Protein AF-A0A4S4CFG0-F1 (afdb_monomer_lite)

Sequence (72 aa):
MTETLHVRWKPGTLDTLLVTSPHGTLEWNVLIFERIFGRAAMADLYLRGRAQVVRDALPQQTFTPNLPRRVA

Structure (mmCIF, N/CA/C/O backbone):
data_AF-A0A4S4CFG0-F1
#
_entry.id   AF-A0A4S4CFG0-F1
#
loop_
_atom_site.group_PDB
_atom_site.id
_atom_site.type_symbol
_atom_site.label_atom_id
_atom_site.label_alt_id
_atom_site.label_comp_id
_atom_site.label_asym_id
_atom_site.label_entity_id
_atom_site.label_seq_id
_atom_site.pdbx_PDB_ins_code
_atom_site.Cartn_x
_atom_site.Cartn_y
_atom_site.Cartn_z
_atom_site.occupancy
_atom_site.B_iso_or_equiv
_atom_site.auth_seq_id
_atom_site.auth_comp_id
_atom_site.auth_asym_id
_atom_site.auth_atom_id
_atom_site.pdbx_PDB_model_num
ATOM 1 N N . MET A 1 1 ? 14.511 1.437 -15.090 1.00 77.44 1 MET A N 1
ATOM 2 C CA . MET A 1 1 ? 14.934 0.810 -13.816 1.00 77.44 1 MET A CA 1
ATOM 3 C C . MET A 1 1 ? 13.677 0.531 -13.022 1.00 77.44 1 MET A C 1
ATOM 5 O O . MET A 1 1 ? 12.787 1.364 -13.070 1.00 77.44 1 MET A O 1
ATOM 9 N N . THR A 1 2 ? 13.577 -0.606 -12.342 1.00 86.69 2 THR A N 1
ATOM 10 C CA . THR A 1 2 ? 12.441 -0.932 -11.465 1.00 86.69 2 THR A CA 1
ATOM 11 C C . THR A 1 2 ? 12.846 -0.766 -10.008 1.00 86.69 2 THR A C 1
ATOM 13 O O . THR A 1 2 ? 13.995 -1.035 -9.660 1.00 86.69 2 THR A O 1
ATOM 16 N N . GLU A 1 3 ? 11.910 -0.373 -9.152 1.00 91.12 3 GLU A N 1
ATOM 17 C CA . GLU A 1 3 ? 12.112 -0.315 -7.706 1.00 91.12 3 GLU A CA 1
ATOM 18 C C . GLU A 1 3 ? 11.005 -1.057 -6.952 1.00 91.12 3 GLU A C 1
ATOM 20 O O . GLU A 1 3 ? 9.854 -1.121 -7.394 1.00 91.12 3 GLU A O 1
ATOM 25 N N . THR A 1 4 ? 11.372 -1.616 -5.800 1.00 94.19 4 THR A N 1
ATOM 26 C CA . THR A 1 4 ? 10.444 -2.286 -4.887 1.00 94.19 4 THR A CA 1
ATOM 27 C C . THR A 1 4 ? 9.963 -1.295 -3.840 1.00 94.19 4 THR A C 1
ATOM 29 O O . THR A 1 4 ? 10.761 -0.627 -3.182 1.00 94.19 4 THR A O 1
ATOM 32 N N . LEU A 1 5 ? 8.649 -1.231 -3.661 1.00 94.81 5 LEU A N 1
ATOM 33 C CA . LEU A 1 5 ? 7.989 -0.418 -2.655 1.00 94.81 5 LEU A CA 1
ATOM 34 C C . LEU A 1 5 ? 7.463 -1.303 -1.530 1.00 94.81 5 LEU A C 1
ATOM 36 O O . LEU A 1 5 ? 6.802 -2.316 -1.770 1.00 94.81 5 LEU A O 1
ATOM 40 N N . HIS A 1 6 ? 7.714 -0.880 -0.297 1.00 96.56 6 HIS A N 1
ATOM 41 C CA . HIS A 1 6 ? 7.164 -1.490 0.906 1.00 96.56 6 HIS A CA 1
ATOM 42 C C . HIS A 1 6 ? 5.972 -0.672 1.386 1.00 96.56 6 HIS A C 1
ATOM 44 O O . HIS A 1 6 ? 6.109 0.513 1.679 1.00 96.56 6 HIS A O 1
ATOM 50 N N . VAL A 1 7 ? 4.808 -1.304 1.483 1.00 97.06 7 VAL A N 1
ATOM 51 C CA . VAL A 1 7 ? 3.545 -0.626 1.781 1.00 97.06 7 VAL A CA 1
ATOM 52 C C . VAL A 1 7 ? 2.976 -1.149 3.088 1.00 97.06 7 VAL A C 1
ATOM 54 O O . VAL A 1 7 ? 2.948 -2.359 3.314 1.00 97.06 7 VAL A O 1
ATOM 57 N N . ARG A 1 8 ? 2.508 -0.243 3.945 1.00 96.94 8 ARG A N 1
ATOM 58 C CA . ARG A 1 8 ? 1.798 -0.560 5.192 1.00 96.94 8 ARG A CA 1
ATOM 59 C C . ARG A 1 8 ? 0.774 0.517 5.523 1.00 96.94 8 ARG A C 1
ATOM 61 O O . ARG A 1 8 ? 0.884 1.643 5.049 1.00 96.94 8 ARG A O 1
ATOM 68 N N . TRP A 1 9 ? -0.166 0.203 6.402 1.00 97.12 9 TRP A N 1
ATOM 69 C CA . TRP A 1 9 ? -1.107 1.190 6.931 1.00 97.12 9 TRP A CA 1
ATOM 70 C C . TRP A 1 9 ? -0.406 2.250 7.785 1.00 97.12 9 TRP A C 1
ATOM 72 O O . TRP A 1 9 ? 0.495 1.934 8.576 1.00 97.12 9 TRP A O 1
ATOM 82 N N . LYS A 1 10 ? -0.836 3.510 7.653 1.00 96.88 10 LYS A N 1
ATOM 83 C CA . LYS A 1 10 ? -0.493 4.565 8.608 1.00 96.88 10 LYS A CA 1
ATOM 84 C C . LYS A 1 10 ? -1.377 4.397 9.856 1.00 96.88 10 LYS A C 1
ATOM 86 O O . LYS A 1 10 ? -2.603 4.446 9.733 1.00 96.88 10 LYS A O 1
ATOM 91 N N . PRO A 1 11 ? -0.797 4.195 11.054 1.00 95.19 11 PRO A N 1
ATOM 92 C CA . PRO A 1 11 ? -1.577 4.046 12.280 1.00 95.19 11 PRO A CA 1
ATOM 93 C C . PRO A 1 11 ? -2.496 5.246 12.527 1.00 95.19 11 PRO A C 1
ATOM 95 O O . PRO A 1 11 ? -2.104 6.386 12.285 1.00 95.19 11 PRO A O 1
ATOM 98 N N . GLY A 1 12 ? -3.707 4.983 13.021 1.00 94.38 12 GLY A N 1
ATOM 99 C CA . GLY A 1 12 ? -4.695 6.027 13.312 1.00 94.38 12 GLY A CA 1
ATOM 100 C C . GLY A 1 12 ? -5.400 6.605 12.081 1.00 94.38 12 GLY A C 1
ATOM 101 O O . GLY A 1 12 ? -6.113 7.594 12.207 1.00 94.38 12 GLY A O 1
ATOM 102 N N . THR A 1 13 ? -5.223 6.000 10.903 1.00 94.25 13 THR A N 1
ATOM 103 C CA . THR A 1 13 ? -5.926 6.384 9.671 1.00 94.25 13 THR A CA 1
ATOM 104 C C . THR A 1 13 ? -6.625 5.177 9.056 1.00 94.25 13 THR A C 1
ATOM 106 O O . THR A 1 13 ? -6.210 4.039 9.281 1.00 94.25 13 THR A O 1
ATOM 109 N N . LEU A 1 14 ? -7.689 5.424 8.290 1.00 91.06 14 LEU A N 1
ATOM 110 C CA . LEU A 1 14 ? -8.462 4.372 7.616 1.00 91.06 14 LEU A CA 1
ATOM 111 C C . LEU A 1 14 ? -8.117 4.240 6.128 1.00 91.06 14 LEU A C 1
ATOM 113 O O . LEU A 1 14 ? -8.423 3.224 5.512 1.00 91.06 14 LEU A O 1
ATOM 117 N N . ASP A 1 15 ? -7.486 5.258 5.549 1.00 95.44 15 ASP A N 1
ATOM 118 C CA . ASP A 1 15 ? -7.327 5.414 4.104 1.00 95.44 15 ASP A CA 1
ATOM 119 C C . ASP A 1 15 ? -5.901 5.801 3.687 1.00 95.44 15 ASP A C 1
ATOM 121 O O . ASP A 1 15 ? -5.646 5.988 2.498 1.00 95.44 15 ASP A O 1
ATOM 125 N N . THR A 1 16 ? -4.970 5.931 4.636 1.00 97.31 16 THR A N 1
ATOM 126 C CA . THR A 1 16 ? -3.606 6.389 4.359 1.00 97.31 16 THR A CA 1
ATOM 127 C C . THR A 1 16 ? -2.596 5.255 4.506 1.00 97.31 16 THR A C 1
ATOM 129 O O . THR A 1 16 ? -2.564 4.515 5.494 1.00 97.31 16 THR A O 1
ATOM 132 N N . LEU A 1 17 ? -1.727 5.140 3.507 1.00 97.56 17 LEU A N 1
ATOM 133 C CA . LEU A 1 17 ? -0.659 4.158 3.412 1.00 97.56 17 LEU A CA 1
ATOM 134 C C . LEU A 1 17 ? 0.697 4.843 3.507 1.00 97.56 17 LEU A C 1
ATOM 136 O O . LEU A 1 17 ? 0.922 5.886 2.899 1.00 97.56 17 LEU A O 1
ATOM 140 N N . LEU A 1 18 ? 1.617 4.216 4.229 1.00 97.50 18 LEU A N 1
ATOM 141 C CA . LEU A 1 18 ? 3.033 4.551 4.209 1.00 97.50 18 LEU A CA 1
ATOM 142 C C . LEU A 1 18 ? 3.713 3.676 3.163 1.00 97.50 18 LEU A C 1
ATOM 144 O O . LEU A 1 18 ? 3.730 2.449 3.289 1.00 97.50 18 LEU A O 1
ATOM 148 N N . VAL A 1 19 ? 4.259 4.325 2.139 1.00 95.69 19 VAL A N 1
ATOM 149 C CA . VAL A 1 19 ? 4.945 3.700 1.009 1.00 95.69 19 VAL A CA 1
ATOM 150 C C . VAL A 1 19 ? 6.424 4.047 1.096 1.00 95.69 19 VAL A C 1
ATOM 152 O O . VAL A 1 19 ? 6.824 5.183 0.848 1.00 95.69 19 VAL A O 1
ATOM 155 N N . THR A 1 20 ? 7.242 3.071 1.469 1.00 95.69 20 THR A N 1
ATOM 156 C CA . THR A 1 20 ? 8.693 3.216 1.576 1.00 95.69 20 THR A CA 1
ATOM 157 C C . THR A 1 20 ? 9.363 2.725 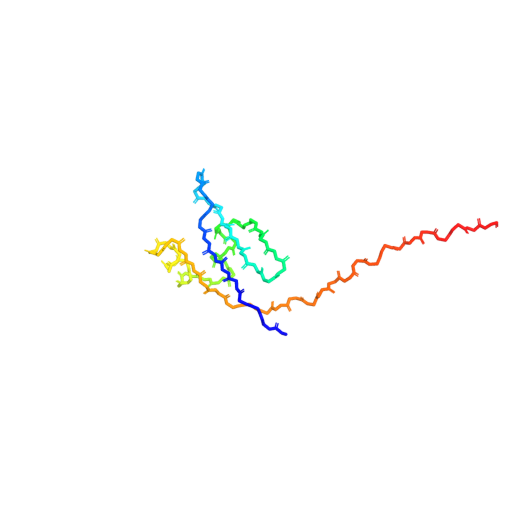0.298 1.00 95.69 20 THR A C 1
ATOM 159 O O . THR A 1 20 ? 9.222 1.565 -0.088 1.00 95.69 20 THR A O 1
ATOM 162 N N . SER A 1 21 ? 10.104 3.627 -0.336 1.00 92.75 21 SER A N 1
ATOM 163 C CA . SER A 1 21 ? 10.992 3.389 -1.476 1.00 92.75 21 SER A CA 1
ATOM 164 C C . SER A 1 21 ? 12.458 3.538 -1.038 1.00 92.75 21 SER A C 1
ATOM 166 O O . SER A 1 21 ? 12.712 4.095 0.038 1.00 92.75 21 SER A O 1
ATOM 168 N N . PRO A 1 22 ? 13.441 3.142 -1.867 1.00 90.69 22 PRO A N 1
ATOM 169 C CA . PRO A 1 22 ? 14.856 3.442 -1.621 1.00 90.69 22 PRO A CA 1
ATOM 170 C C . PRO A 1 22 ? 15.160 4.940 -1.445 1.00 90.69 22 PRO A C 1
ATOM 172 O O . PRO A 1 22 ? 16.166 5.301 -0.843 1.00 90.69 22 PRO A O 1
ATOM 175 N N . HIS A 1 23 ? 14.290 5.815 -1.952 1.00 89.00 23 HIS A N 1
ATOM 176 C CA . HIS A 1 23 ? 14.455 7.268 -1.923 1.00 89.00 23 HIS A CA 1
ATOM 177 C C . HIS A 1 23 ? 13.745 7.949 -0.744 1.00 89.00 23 HIS A C 1
ATOM 179 O O . HIS A 1 23 ? 13.821 9.167 -0.604 1.00 89.00 23 HIS A O 1
ATOM 185 N N . GLY A 1 24 ? 13.048 7.185 0.100 1.00 91.50 24 GLY A N 1
ATOM 186 C CA . GLY A 1 24 ? 12.313 7.706 1.248 1.00 91.50 24 GLY A CA 1
ATOM 187 C C . GLY A 1 24 ? 10.902 7.143 1.364 1.00 91.50 24 GLY A C 1
ATOM 188 O O . GLY A 1 24 ? 10.475 6.286 0.585 1.00 91.50 24 GLY A O 1
ATOM 189 N N . THR A 1 25 ? 10.175 7.630 2.368 1.00 94.75 25 THR A N 1
ATOM 190 C CA . THR A 1 25 ? 8.790 7.228 2.641 1.00 94.75 25 THR A CA 1
ATOM 191 C C . THR A 1 25 ? 7.828 8.345 2.265 1.00 94.75 25 THR A C 1
ATOM 193 O O . THR A 1 25 ? 8.060 9.501 2.607 1.00 94.75 25 THR A O 1
ATOM 196 N N . LEU A 1 26 ? 6.748 7.985 1.579 1.00 93.88 26 LEU A N 1
ATOM 197 C CA . LEU A 1 26 ? 5.675 8.883 1.166 1.00 93.88 26 LEU A CA 1
ATOM 198 C C . LEU A 1 26 ? 4.331 8.371 1.689 1.00 93.88 26 LEU A C 1
ATOM 200 O O . LEU A 1 26 ? 4.160 7.176 1.933 1.00 93.88 26 LEU A O 1
ATOM 204 N N . GLU A 1 27 ? 3.374 9.282 1.831 1.00 96.38 27 GLU A N 1
ATOM 205 C CA . GLU A 1 27 ? 1.996 8.957 2.200 1.00 96.38 27 GLU A CA 1
ATOM 206 C C . GLU A 1 27 ? 1.116 8.905 0.960 1.00 96.38 27 GLU A C 1
ATOM 208 O O . GLU A 1 27 ? 1.091 9.848 0.168 1.00 96.38 27 GLU A O 1
ATOM 213 N N . TRP A 1 28 ? 0.415 7.791 0.775 1.00 95.25 28 TRP A N 1
ATOM 214 C CA . TRP A 1 28 ? -0.501 7.582 -0.340 1.00 95.25 28 TRP A CA 1
ATOM 215 C C . TRP A 1 28 ? -1.910 7.334 0.177 1.00 95.25 28 TRP A C 1
ATOM 217 O O . TRP A 1 28 ? -2.098 6.647 1.179 1.00 95.25 28 TRP A O 1
ATOM 227 N N . ASN A 1 29 ? -2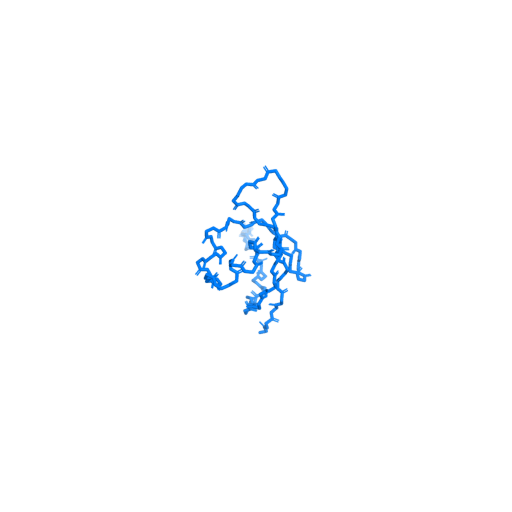.908 7.835 -0.547 1.00 96.25 29 ASN A N 1
ATOM 228 C CA . ASN A 1 29 ? -4.284 7.416 -0.324 1.00 96.25 29 ASN A CA 1
ATOM 229 C C . ASN A 1 29 ? -4.493 5.991 -0.865 1.00 96.25 29 ASN A C 1
ATOM 231 O O . ASN A 1 29 ? -3.983 5.626 -1.929 1.00 96.25 29 ASN A O 1
ATOM 235 N N . VAL A 1 30 ? -5.273 5.196 -0.143 1.00 95.62 30 VAL A N 1
ATOM 236 C CA . VAL A 1 30 ? -5.560 3.796 -0.459 1.00 95.62 30 VAL A CA 1
ATOM 237 C C . VAL A 1 30 ? -6.196 3.609 -1.840 1.00 95.62 30 VAL A C 1
ATOM 239 O O . VAL A 1 30 ? -5.859 2.663 -2.548 1.00 95.62 30 VAL A O 1
ATOM 242 N N . LEU A 1 31 ? -7.035 4.551 -2.281 1.00 95.25 31 LEU A N 1
ATOM 243 C CA . LEU A 1 31 ? -7.688 4.497 -3.591 1.00 95.25 31 LEU A CA 1
ATOM 244 C C . LEU A 1 31 ? -6.683 4.694 -4.731 1.00 95.25 31 LEU A C 1
ATOM 246 O O . LEU A 1 31 ? -6.819 4.092 -5.795 1.00 95.25 31 LEU A O 1
ATOM 250 N N . ILE A 1 32 ? -5.648 5.512 -4.510 1.00 93.31 32 ILE A N 1
ATOM 251 C CA . ILE A 1 32 ? -4.553 5.689 -5.474 1.00 93.31 32 ILE A CA 1
ATOM 252 C C . ILE A 1 32 ? -3.768 4.382 -5.597 1.00 93.31 32 ILE A C 1
ATOM 254 O O . ILE A 1 32 ? -3.457 3.953 -6.707 1.00 93.31 32 ILE A O 1
ATOM 258 N N . PHE A 1 33 ? -3.487 3.723 -4.471 1.00 95.00 33 PHE A N 1
ATOM 259 C CA . PHE A 1 33 ? -2.787 2.443 -4.459 1.00 95.00 33 PHE A CA 1
ATOM 260 C C . PHE A 1 33 ? -3.574 1.342 -5.188 1.00 95.00 33 PHE A C 1
ATOM 262 O O . PHE A 1 33 ? -3.010 0.692 -6.070 1.00 95.00 33 PHE A O 1
ATOM 269 N N . GLU A 1 34 ? -4.872 1.178 -4.899 1.00 95.94 34 GLU A N 1
ATOM 270 C CA . GLU A 1 34 ? -5.724 0.200 -5.596 1.00 95.94 34 GLU A CA 1
ATOM 271 C C . GLU A 1 34 ? -5.794 0.493 -7.099 1.00 95.94 34 GLU A C 1
ATOM 273 O O . GLU A 1 34 ? -5.700 -0.425 -7.912 1.00 95.94 34 GLU A O 1
ATOM 278 N N . ARG A 1 35 ? -5.900 1.767 -7.494 1.00 95.62 35 ARG A N 1
ATOM 279 C CA . ARG A 1 35 ? -5.941 2.153 -8.909 1.00 95.62 35 ARG A CA 1
ATOM 280 C C . ARG A 1 35 ? -4.658 1.791 -9.663 1.00 95.62 35 ARG A C 1
ATOM 282 O O . ARG A 1 35 ? -4.739 1.447 -10.838 1.00 95.62 35 ARG A O 1
ATOM 289 N N . ILE A 1 36 ? -3.493 1.907 -9.024 1.00 93.62 36 ILE A N 1
ATOM 290 C CA . ILE A 1 36 ? -2.190 1.673 -9.666 1.00 93.62 36 ILE A CA 1
ATOM 291 C C . ILE A 1 36 ? -1.831 0.183 -9.678 1.00 93.62 36 ILE A C 1
ATOM 293 O O . ILE A 1 36 ? -1.395 -0.327 -10.707 1.00 93.62 36 ILE A O 1
ATOM 297 N N . PHE A 1 37 ? -2.002 -0.514 -8.552 1.00 94.38 37 PHE A N 1
ATOM 298 C CA . PHE A 1 37 ? -1.516 -1.891 -8.373 1.00 94.38 37 PHE A CA 1
ATOM 299 C C . PHE A 1 37 ? -2.624 -2.951 -8.385 1.00 94.38 37 PHE A C 1
ATOM 301 O O . PHE A 1 37 ? -2.344 -4.150 -8.407 1.00 94.38 37 PHE A O 1
ATOM 308 N N . GLY A 1 38 ? -3.885 -2.526 -8.403 1.00 95.12 38 GLY A N 1
ATOM 309 C CA . GLY A 1 38 ? -5.042 -3.398 -8.513 1.00 95.12 38 GLY A CA 1
ATOM 310 C C . GLY A 1 38 ? -5.448 -4.087 -7.210 1.00 95.12 38 GLY A C 1
ATOM 311 O O . GLY A 1 38 ? -4.816 -3.988 -6.155 1.00 95.12 38 GLY A O 1
ATOM 312 N N . ARG A 1 39 ? -6.544 -4.844 -7.311 1.00 94.56 39 ARG A N 1
ATOM 313 C CA . ARG A 1 39 ? -7.199 -5.498 -6.168 1.00 94.56 39 ARG A CA 1
ATOM 314 C C . ARG A 1 39 ? -6.369 -6.589 -5.504 1.00 94.56 39 ARG A C 1
ATOM 316 O O . ARG A 1 39 ? -6.518 -6.792 -4.307 1.00 94.56 39 ARG A O 1
ATOM 323 N N . ALA A 1 40 ? -5.510 -7.286 -6.247 1.00 93.31 40 ALA A N 1
ATOM 324 C CA . ALA A 1 40 ? -4.689 -8.358 -5.684 1.00 93.31 40 ALA A CA 1
ATOM 325 C C . ALA A 1 40 ? -3.687 -7.815 -4.651 1.00 93.31 40 ALA A C 1
ATOM 327 O O . ALA A 1 40 ? -3.632 -8.306 -3.526 1.00 93.31 40 ALA A O 1
ATOM 328 N N . ALA A 1 41 ? -2.974 -6.735 -4.992 1.00 93.88 41 ALA A N 1
ATOM 329 C CA . ALA A 1 41 ? -2.064 -6.062 -4.068 1.00 93.88 41 ALA A CA 1
ATOM 330 C C . ALA A 1 41 ? -2.812 -5.469 -2.860 1.00 93.88 41 ALA A C 1
ATOM 332 O O . ALA A 1 41 ? -2.316 -5.501 -1.732 1.00 93.88 41 ALA A O 1
ATOM 333 N N . MET A 1 42 ? -4.030 -4.966 -3.088 1.00 95.69 42 MET A N 1
ATOM 334 C CA . MET A 1 42 ? -4.894 -4.461 -2.023 1.00 95.69 42 MET A CA 1
ATOM 335 C C . MET A 1 42 ? -5.349 -5.570 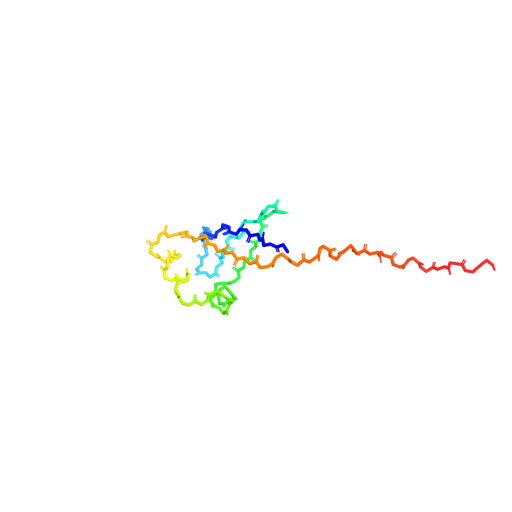-1.062 1.00 95.69 42 MET A C 1
ATOM 337 O O . MET A 1 42 ? -5.346 -5.375 0.153 1.00 95.69 42 MET A O 1
ATOM 341 N N . ALA A 1 43 ? -5.696 -6.749 -1.584 1.00 95.12 43 ALA A N 1
ATOM 342 C CA . ALA A 1 43 ? -6.084 -7.902 -0.776 1.00 95.12 43 ALA A CA 1
ATOM 343 C C . ALA A 1 43 ? -4.938 -8.361 0.138 1.00 95.12 43 ALA A C 1
ATOM 345 O O . ALA A 1 43 ? -5.155 -8.571 1.331 1.00 95.12 43 ALA A O 1
ATOM 346 N N . ASP A 1 44 ? -3.711 -8.433 -0.383 1.00 94.00 44 ASP A N 1
ATOM 347 C CA . ASP A 1 44 ? -2.526 -8.754 0.421 1.00 94.00 44 ASP A CA 1
ATOM 348 C C . ASP A 1 44 ? -2.305 -7.739 1.550 1.00 94.00 44 ASP A C 1
ATOM 350 O O . ASP A 1 44 ? -2.052 -8.122 2.697 1.00 94.00 44 ASP A O 1
ATOM 354 N N . LEU A 1 45 ? -2.455 -6.446 1.249 1.00 94.81 45 LEU A N 1
ATOM 355 C CA . LEU A 1 45 ? -2.332 -5.372 2.230 1.00 94.81 45 LEU A CA 1
ATOM 356 C C . LEU A 1 45 ? -3.391 -5.475 3.342 1.00 94.81 45 LEU A C 1
ATOM 358 O O . LEU A 1 45 ? -3.060 -5.263 4.510 1.00 94.81 45 LEU A O 1
ATOM 362 N N . TYR A 1 46 ? -4.640 -5.812 3.010 1.00 93.94 46 TYR A N 1
ATOM 363 C CA . TYR A 1 46 ? -5.699 -6.013 4.006 1.00 93.94 46 TYR A CA 1
ATOM 364 C C . TYR A 1 46 ? -5.462 -7.255 4.865 1.00 93.94 46 TYR A C 1
ATOM 366 O O . TYR A 1 46 ? -5.615 -7.194 6.081 1.00 93.94 46 TYR A O 1
ATOM 374 N N . LEU A 1 47 ? -5.063 -8.370 4.252 1.00 95.25 47 LEU A N 1
ATOM 375 C CA . LEU A 1 47 ? -4.894 -9.642 4.955 1.00 95.25 47 LEU A CA 1
ATOM 376 C C . LEU A 1 47 ? -3.649 -9.666 5.845 1.00 95.25 47 LEU A C 1
ATOM 378 O O . LEU A 1 47 ? -3.653 -10.300 6.897 1.00 95.25 47 LEU A O 1
ATOM 382 N N . ARG A 1 48 ? -2.566 -9.003 5.425 1.00 95.88 48 ARG A N 1
ATOM 383 C CA . ARG A 1 48 ? -1.258 -9.071 6.102 1.00 95.88 48 ARG A CA 1
ATOM 384 C C . ARG A 1 48 ? -0.867 -7.776 6.808 1.00 95.88 48 ARG A C 1
ATOM 386 O O . ARG A 1 48 ? 0.169 -7.740 7.469 1.00 95.88 48 ARG A O 1
ATOM 393 N N . GLY A 1 49 ? -1.625 -6.697 6.611 1.00 94.19 49 GLY A N 1
ATOM 394 C CA . GLY A 1 49 ? -1.285 -5.346 7.071 1.00 94.19 49 GLY A CA 1
ATOM 395 C C . GLY A 1 49 ? -0.112 -4.698 6.321 1.00 94.19 49 GLY A C 1
ATOM 396 O O . GLY A 1 49 ? 0.277 -3.572 6.640 1.00 94.19 49 GLY A O 1
ATOM 397 N N . ARG A 1 50 ? 0.468 -5.401 5.339 1.00 94.31 50 ARG A N 1
ATOM 398 C CA . ARG A 1 50 ? 1.623 -4.972 4.543 1.00 94.31 50 ARG A CA 1
ATOM 399 C C . ARG A 1 50 ? 1.611 -5.607 3.156 1.00 94.31 50 ARG A C 1
ATOM 401 O O . ARG A 1 50 ? 1.176 -6.746 3.011 1.00 94.31 50 ARG A O 1
ATOM 408 N N . ALA A 1 51 ? 2.169 -4.910 2.175 1.00 95.62 51 ALA A N 1
ATOM 409 C CA . ALA A 1 51 ? 2.361 -5.408 0.817 1.00 95.62 51 ALA A CA 1
ATOM 410 C C . ALA A 1 51 ? 3.732 -4.990 0.266 1.00 95.62 51 ALA A C 1
ATOM 412 O O . ALA A 1 51 ? 4.341 -4.024 0.731 1.00 95.62 51 ALA A O 1
ATOM 413 N N . GLN A 1 52 ? 4.222 -5.734 -0.723 1.00 95.50 52 GLN A N 1
ATOM 414 C CA . GLN A 1 52 ? 5.386 -5.366 -1.524 1.00 95.50 52 GLN A CA 1
ATOM 415 C C . GLN A 1 52 ? 4.958 -5.309 -2.984 1.00 95.50 52 GLN A C 1
ATOM 417 O O . GLN A 1 52 ? 4.336 -6.248 -3.475 1.00 95.50 52 GLN A O 1
ATOM 422 N N . VAL A 1 53 ? 5.277 -4.211 -3.662 1.00 94.62 53 VAL A N 1
ATOM 423 C CA . VAL A 1 53 ? 4.944 -4.013 -5.077 1.00 94.62 53 VAL A CA 1
ATOM 424 C C . VAL A 1 53 ? 6.166 -3.516 -5.831 1.00 94.62 53 VAL A C 1
ATOM 426 O O . VAL A 1 53 ? 7.004 -2.815 -5.267 1.00 94.62 53 VAL A O 1
ATOM 429 N N . VAL A 1 54 ? 6.278 -3.883 -7.103 1.00 93.69 54 VAL A N 1
ATOM 430 C CA . VAL A 1 54 ? 7.345 -3.409 -7.989 1.00 93.69 54 VAL A CA 1
ATOM 431 C C . VAL A 1 54 ? 6.752 -2.367 -8.925 1.00 93.69 54 VAL A C 1
ATOM 433 O O . VAL A 1 54 ? 5.666 -2.572 -9.465 1.00 93.69 54 VAL A O 1
ATOM 436 N N . ARG A 1 55 ? 7.454 -1.249 -9.116 1.00 88.12 55 ARG A N 1
ATOM 437 C CA . ARG A 1 55 ? 7.104 -0.251 -10.131 1.00 88.12 55 ARG A CA 1
ATOM 438 C C . ARG A 1 55 ? 8.309 0.125 -10.974 1.00 88.12 55 ARG A C 1
ATOM 440 O O . ARG A 1 55 ? 9.450 -0.026 -10.539 1.00 88.12 55 ARG A O 1
ATOM 447 N N . ASP A 1 56 ? 8.045 0.699 -12.138 1.00 86.38 56 ASP A N 1
ATOM 448 C CA . ASP A 1 56 ? 9.072 1.411 -12.886 1.00 86.38 56 ASP A CA 1
ATOM 449 C C . ASP A 1 56 ? 9.464 2.686 -12.135 1.00 86.38 56 ASP A C 1
ATOM 451 O O . ASP A 1 56 ? 8.622 3.514 -11.772 1.00 86.38 56 ASP A O 1
ATOM 455 N N . ALA A 1 57 ? 10.760 2.829 -11.873 1.00 73.38 57 ALA A N 1
ATOM 456 C CA . ALA A 1 57 ? 11.328 4.039 -11.316 1.00 73.38 57 ALA A CA 1
ATOM 457 C C . ALA A 1 57 ? 11.248 5.139 -12.377 1.00 73.38 57 ALA A C 1
ATOM 459 O O . ALA A 1 57 ? 11.784 5.001 -13.483 1.00 73.38 57 ALA 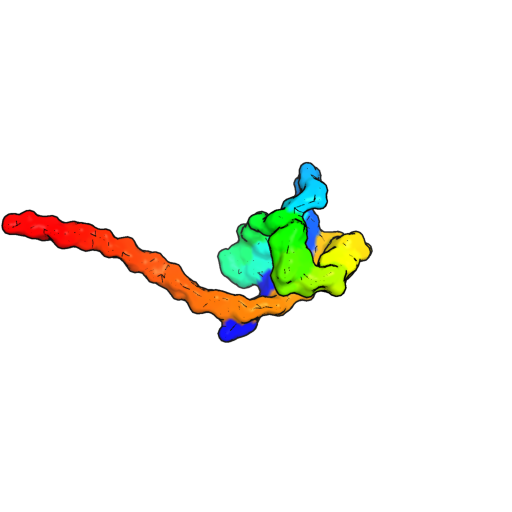A O 1
ATOM 460 N N . LEU A 1 58 ? 10.583 6.240 -12.030 1.00 67.38 58 LEU A N 1
ATOM 461 C CA . LEU A 1 58 ? 10.625 7.441 -12.848 1.00 67.38 58 LEU A CA 1
ATOM 462 C C . LEU A 1 58 ? 12.060 7.985 -12.833 1.00 67.38 58 LEU A C 1
ATOM 464 O O . LEU A 1 58 ? 12.683 8.014 -11.767 1.00 67.38 58 LEU A O 1
ATOM 468 N N . PRO A 1 59 ? 12.603 8.421 -13.983 1.00 64.88 59 PRO A N 1
ATOM 469 C CA . PRO A 1 59 ? 13.887 9.103 -13.991 1.00 64.88 59 PRO A CA 1
ATOM 470 C C . PRO A 1 59 ? 13.798 10.312 -13.056 1.00 64.88 59 PRO A C 1
ATOM 472 O O . PRO A 1 59 ? 12.824 11.066 -13.117 1.00 64.88 59 PRO A O 1
ATOM 475 N N . GLN A 1 60 ? 14.789 10.479 -12.172 1.00 63.03 60 GLN A N 1
ATOM 476 C CA . GLN A 1 60 ? 14.865 11.644 -11.294 1.00 63.03 60 GLN A CA 1
ATOM 477 C C . GLN A 1 60 ? 14.847 12.901 -12.167 1.00 63.03 60 GLN A C 1
ATOM 479 O O . GLN A 1 60 ? 15.836 13.224 -12.822 1.00 63.03 60 GLN A O 1
ATOM 484 N N . GLN A 1 61 ? 13.717 13.606 -12.199 1.00 59.34 61 GLN A N 1
ATOM 485 C CA . GLN A 1 61 ? 13.660 14.924 -12.807 1.00 59.34 61 GLN A CA 1
ATOM 486 C C . GLN A 1 61 ? 14.456 15.858 -11.902 1.00 59.34 61 GLN A C 1
ATOM 488 O O . GLN A 1 61 ? 13.968 16.330 -10.877 1.00 59.34 61 GLN A O 1
ATOM 493 N N . THR A 1 62 ? 15.721 16.076 -12.255 1.00 56.34 62 THR A N 1
ATOM 494 C CA . THR A 1 62 ? 16.538 17.122 -11.653 1.00 56.34 62 THR A CA 1
ATOM 495 C C . THR A 1 62 ? 15.836 18.446 -11.923 1.00 56.34 62 THR A C 1
ATOM 497 O O . THR A 1 62 ? 15.802 18.925 -13.054 1.00 56.34 62 THR A O 1
ATOM 500 N N . PHE A 1 63 ? 15.227 19.028 -10.894 1.00 58.19 63 PHE A N 1
ATOM 501 C CA . PHE A 1 63 ? 14.694 20.376 -10.987 1.00 58.19 63 PHE A CA 1
ATOM 502 C C . PHE A 1 63 ? 15.875 21.333 -11.171 1.00 58.19 63 PHE A C 1
ATOM 504 O O . PHE A 1 63 ? 16.637 21.571 -10.235 1.00 58.19 63 PHE A O 1
ATOM 511 N N . THR A 1 64 ? 16.065 21.847 -12.386 1.00 66.00 64 THR A N 1
ATOM 512 C CA . THR A 1 64 ? 16.988 22.956 -12.636 1.00 66.00 64 THR A CA 1
ATOM 513 C C . THR A 1 64 ? 16.206 24.258 -12.468 1.00 66.00 64 THR A C 1
ATOM 515 O O . THR A 1 64 ? 15.396 24.585 -13.339 1.00 66.00 64 THR A O 1
ATOM 518 N N . PRO A 1 65 ? 16.388 25.012 -11.370 1.00 64.81 65 PRO A N 1
ATOM 519 C CA . PRO A 1 65 ? 15.771 26.324 -11.248 1.00 64.81 65 PRO A CA 1
ATOM 520 C C . PRO A 1 65 ? 16.335 27.243 -12.336 1.00 64.81 65 PRO A C 1
ATOM 522 O O . PRO A 1 65 ? 17.536 27.509 -12.385 1.00 64.81 65 PRO A O 1
ATOM 525 N N . ASN A 1 66 ? 15.466 27.722 -13.224 1.00 66.56 66 ASN A N 1
ATOM 526 C CA . ASN A 1 66 ? 15.834 28.692 -14.247 1.00 66.56 66 ASN A CA 1
ATOM 527 C C . ASN A 1 66 ? 15.990 30.066 -13.572 1.00 66.56 66 ASN A C 1
ATOM 529 O O . ASN A 1 66 ? 14.998 30.719 -13.247 1.00 66.56 66 ASN A O 1
ATOM 533 N N . LEU A 1 67 ? 17.226 30.477 -13.281 1.00 74.19 67 LEU A N 1
ATOM 534 C CA . LEU A 1 67 ? 17.501 31.799 -12.718 1.00 74.19 67 LEU A CA 1
ATOM 535 C C . LEU A 1 67 ? 17.325 32.860 -13.819 1.00 74.19 67 LEU A C 1
ATOM 537 O O . LEU A 1 67 ? 17.973 32.752 -14.864 1.00 74.19 67 LEU A O 1
ATOM 541 N N . PRO A 1 68 ? 16.494 33.901 -13.620 1.00 67.25 68 PRO A N 1
ATOM 542 C CA . PRO A 1 68 ? 16.361 34.964 -14.606 1.00 67.25 68 PRO A CA 1
ATOM 543 C C . PRO A 1 68 ? 17.695 35.706 -14.745 1.00 67.25 68 PRO A C 1
ATOM 545 O O . PRO A 1 68 ? 18.231 36.251 -13.777 1.00 67.25 68 PRO A O 1
ATOM 548 N N . ARG A 1 69 ? 18.231 35.728 -15.972 1.00 64.56 69 ARG A N 1
ATOM 549 C CA . ARG A 1 69 ? 19.390 36.545 -16.351 1.00 64.56 69 ARG A CA 1
ATOM 550 C C . ARG A 1 69 ? 19.054 38.011 -16.066 1.00 64.56 69 ARG A C 1
ATOM 552 O O . ARG A 1 69 ? 18.250 38.610 -16.776 1.00 64.56 69 ARG A O 1
ATOM 559 N N . ARG A 1 70 ? 19.663 38.593 -15.029 1.00 63.53 70 ARG A N 1
ATOM 560 C CA . ARG A 1 70 ? 19.692 40.049 -14.855 1.00 63.53 70 ARG A CA 1
ATOM 561 C C . ARG A 1 70 ? 20.500 40.637 -16.012 1.00 63.53 70 ARG A C 1
ATOM 563 O O . ARG A 1 70 ? 21.675 40.310 -16.160 1.00 63.53 70 ARG A O 1
ATOM 570 N N . VAL A 1 71 ? 19.847 41.445 -16.841 1.00 67.19 71 VAL A N 1
ATOM 571 C CA . VAL A 1 71 ? 20.507 42.285 -17.846 1.00 67.19 71 VAL A CA 1
ATOM 572 C C . VAL A 1 71 ? 21.087 43.488 -17.098 1.00 67.19 71 VAL A C 1
ATOM 574 O O . VAL A 1 71 ? 20.380 44.086 -16.284 1.00 67.19 71 VAL A O 1
ATOM 577 N N . ALA A 1 72 ? 22.383 43.731 -17.296 1.00 65.50 72 ALA A N 1
ATOM 578 C CA . ALA A 1 72 ? 23.129 44.865 -16.752 1.00 65.50 72 ALA A CA 1
ATOM 579 C C . ALA A 1 72 ? 22.876 46.139 -17.563 1.00 65.50 72 ALA A C 1
ATOM 581 O O . ALA A 1 72 ? 22.584 46.002 -18.774 1.00 65.50 72 ALA A O 1
#

Radius of gyration: 17.09 Å; chains: 1; bounding box: 32×54×31 Å

Secondary structure (DSSP, 8-state):
-EEEEEEEEPTT-SSEEEEEETTEEEEEEHHHHHHHHHHHHHHHHHHHSEEEEEEE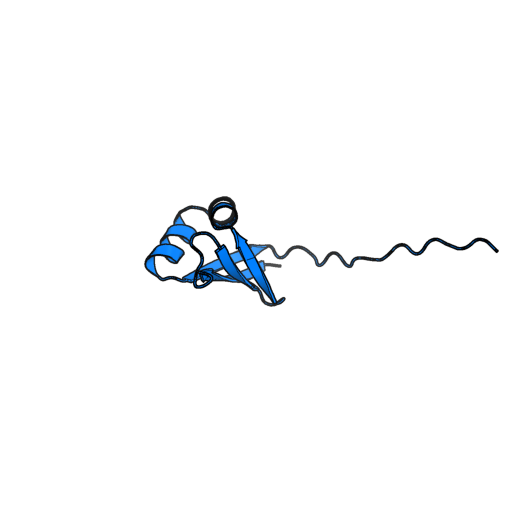PPP--------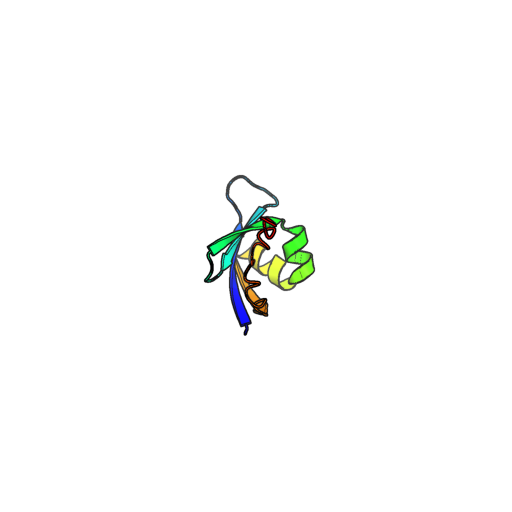-----

pLDDT: mean 87.61, std 12.55, range [56.34, 97.56]

Foldseek 3Di:
DKWKWKWADDPPDDFWIWIQTPVGTDIDGNVVVCVPPNDVQVVCCVVPRIGMDMDDDDPPPPDDPDDDDDDD